Protein 3MSW (pdb70)

Secondary structure (DSSP, 8-state):
-TTTT---EEEE--TTS--BEEEE---TTT-PPPB---EEEEETTTTEEEEEEEEEETTTTEEEEEEEEEEEEETTEEEEEEEEEETTTTEEEEEEEEEEEE-TTS-EEEEEEE--TTTT---EEEEEE-TTT--

Solvent-accessible surface area: 9811 Å² total

CATH classification: 2.40.128.720

B-factor: mean 39.2, std 16.02, range [20.11, 131.36]

InterPro domains:
  IPR024339 Protein of unknown function DUF3836 [PF12930] (1-128)

Organism: Bacteroides fragilis (strain ATCC 25285 / DSM 2151 / CCUG 4856 / JCM 11019 / LMG 10263 / NCTC 9343 / Onslow / VPI 2553 / EN-2) (NCBI:txid272559)

Foldseek 3Di:
DVVVPFDKDWDFDDPPDTADIWIFGDDDVVPDTHTAKWGWDDDVPQQKIKIWMWGQDPVVRDTDTFWIWIWHDDQQKIKIWIWGQDPVVRDTHTAKIKMWGHDNVRHTAKIWMWGDPVVPDTDTDDIDGDPVNND

Sequence (135 aa):
GTNNGKQFIHNDTEGGKLVCREIYANDAASGILNPVKYKKYSYDTDDQQQKTVKSTYAWNIFKNTWEETESRTVISRYETETSVEYSVWNKEKGSFDLSKKYIIYITDNNNQLIAQYAYKNSRTNNQQWILEKDALTPIYEN

Nearest PDB structures (foldseek):
  3msw-assembly1_A  TM=1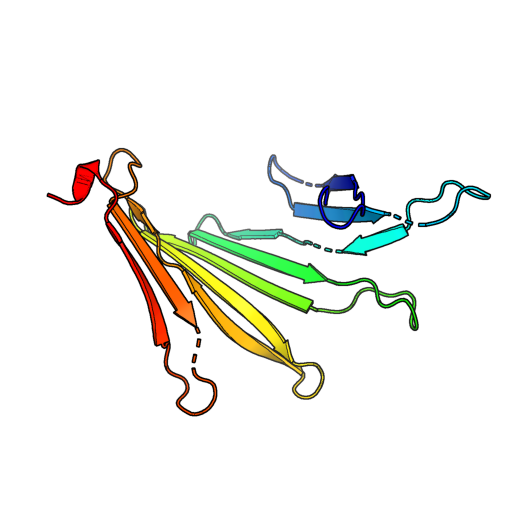.007E+00  e=1.099E-21  Bacteroides fragilis NCTC 9343
  4r8o-assembly1_A  TM=8.820E-01  e=7.391E-05  Phocaeicola vulgatus ATCC 8482
  4r03-assembly1_A  TM=7.518E-01  e=1.932E-04  Parabacteroides distasonis ATCC 8503
  3tzg-assembly1_A  TM=2.293E-01  e=4.011E-01  Phocaeicola vulgatus ATCC 8482
  3tzg-assembly2_B  TM=2.604E-01  e=2.356E+00  Phocaeicola vulgatus ATCC 8482

Radius of gyration: 18.48 Å; Cα contacts (8 Å, |Δi|>4): 281; chains: 1; bounding box: 50×44×38 Å

Structure (mmCIF, N/CA/C/O backbone):
data_3MSW
#
_entry.id   3MSW
#
_cell.length_a   45.570
_cell.length_b   57.550
_cell.length_c   65.030
_cell.angle_alpha   90.000
_cell.angle_beta   90.000
_cell.angle_gamma   90.000
#
_symmetry.space_group_name_H-M   'P 21 21 21'
#
loop_
_entity.id
_entity.type
_entity.pdbx_description
1 polymer 'uncharacterized protein'
2 non-polymer 'CHLORIDE ION'
3 non-polymer R-1,2-PROPANEDIOL
4 water water
#
loop_
_atom_site.group_PDB
_atom_site.id
_atom_site.type_symbol
_atom_site.label_atom_id
_atom_site.label_alt_id
_atom_site.label_comp_id
_atom_site.label_asym_id
_atom_site.label_entity_id
_atom_site.label_seq_id
_atom_site.pdbx_PDB_ins_code
_atom_site.Cartn_x
_atom_site.Cartn_y
_atom_site.Cartn_z
_atom_site.occupancy
_atom_site.B_iso_or_equiv
_atom_site.auth_seq_id
_atom_site.auth_comp_id
_atom_site.auth_asym_id
_atom_site.auth_atom_id
_atom_site.pdbx_PDB_model_num
ATOM 1 N N . GLY A 1 1 ? -4.962 17.090 -6.841 1.00 51.17 0 GLY A N 1
ATOM 2 C CA . GLY A 1 1 ? -3.885 17.816 -7.498 1.00 51.22 0 GLY A CA 1
ATOM 3 C C . GLY A 1 1 ? -4.377 18.939 -8.391 1.00 58.03 0 GLY A C 1
ATOM 4 O O . GLY A 1 1 ? -5.588 19.189 -8.485 1.00 58.45 0 GLY A O 1
ATOM 5 N N . THR A 1 2 ? -3.431 19.623 -9.065 1.00 54.17 26 THR A N 1
ATOM 6 C CA . THR A 1 2 ? -3.738 20.744 -9.956 1.00 55.03 26 THR A CA 1
ATOM 7 C C . THR A 1 2 ? -4.608 20.323 -11.146 1.00 56.70 26 THR A C 1
ATOM 8 O O . THR A 1 2 ? -5.565 21.037 -11.481 1.00 57.06 26 THR A O 1
ATOM 10 N N . ASN A 1 3 ? -4.275 19.168 -11.775 1.00 49.87 27 ASN A N 1
ATOM 11 C CA . ASN A 1 3 ? -4.985 18.645 -12.952 1.00 49.78 27 ASN A CA 1
ATOM 12 C C . ASN A 1 3 ? -6.424 18.205 -12.682 1.00 50.50 27 ASN A C 1
ATOM 13 O O . ASN A 1 3 ? -7.294 18.431 -13.527 1.00 49.45 27 ASN A O 1
ATOM 18 N N . ASN A 1 4 ? -6.671 17.587 -11.508 1.00 45.90 28 ASN A N 1
ATOM 19 C CA . ASN A 1 4 ? -8.020 17.180 -11.135 1.00 45.99 28 ASN A CA 1
ATOM 20 C C . ASN A 1 4 ? -8.771 18.244 -10.294 1.00 49.04 28 ASN A C 1
ATOM 21 O O . ASN A 1 4 ? -9.977 18.112 -10.078 1.00 49.06 28 ASN A O 1
ATOM 26 N N . GLY A 1 5 ? -8.062 19.295 -9.869 1.00 42.50 29 GLY A N 1
ATOM 27 C CA . GLY A 1 5 ? -8.657 20.392 -9.112 1.00 43.42 29 GLY A CA 1
ATOM 28 C C . GLY A 1 5 ? -9.003 20.038 -7.673 1.00 48.63 29 GLY A C 1
ATOM 29 O O . GLY A 1 5 ? -9.826 20.724 -7.055 1.00 50.33 29 GLY A O 1
ATOM 30 N N . LYS A 1 6 ? -8.379 18.967 -7.124 1.00 43.09 30 LYS A N 1
ATOM 31 C CA . LYS A 1 6 ? -8.636 18.526 -5.742 1.00 41.94 30 LYS A CA 1
ATOM 32 C C . LYS A 1 6 ? -7.494 18.920 -4.833 1.00 43.57 30 LYS A C 1
ATOM 33 O O . LYS A 1 6 ? -6.352 18.509 -5.062 1.00 44.86 30 LYS A O 1
ATOM 39 N N . GLN A 1 7 ? -7.7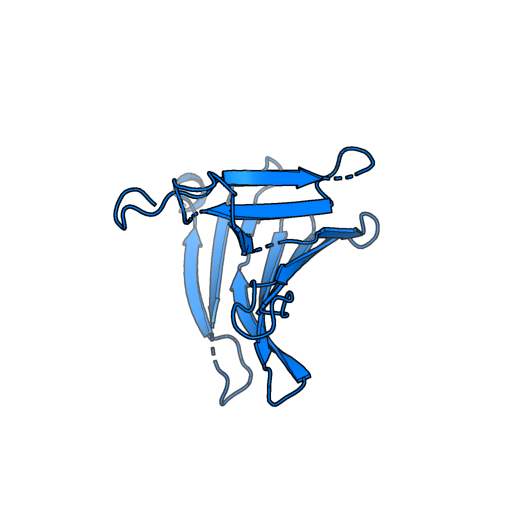90 19.715 -3.799 1.00 36.86 31 GLN A N 1
ATOM 40 C CA . GLN A 1 7 ? -6.784 20.155 -2.832 1.00 33.94 31 GLN A CA 1
ATOM 41 C C . GLN A 1 7 ? -6.878 19.315 -1.551 1.00 34.69 31 GLN A C 1
ATOM 42 O O . GLN A 1 7 ? -7.976 19.045 -1.052 1.00 32.33 31 GLN A O 1
ATOM 48 N N . PHE A 1 8 ? -5.707 18.946 -1.016 1.00 29.92 32 PHE A N 1
ATOM 49 C CA . PHE A 1 8 ? -5.553 18.203 0.217 1.00 29.55 32 PHE A CA 1
ATOM 50 C C . PHE A 1 8 ? -4.518 18.919 1.080 1.00 33.63 32 PHE A C 1
ATOM 51 O O . PHE A 1 8 ? -3.670 19.653 0.559 1.00 34.10 32 PHE A O 1
ATOM 59 N N . ILE A 1 9 ? -4.626 18.756 2.393 1.00 28.59 33 ILE A N 1
ATOM 60 C CA . ILE A 1 9 ? -3.657 19.289 3.373 1.00 27.60 33 ILE A CA 1
ATOM 61 C C . ILE A 1 9 ? -3.368 18.136 4.325 1.00 29.39 33 ILE A C 1
ATOM 62 O O . ILE A 1 9 ? -4.243 17.292 4.538 1.00 27.64 33 ILE A O 1
ATOM 67 N N . HIS A 1 10 ? -2.165 18.103 4.923 1.00 25.64 34 HIS A N 1
ATOM 68 C CA . HIS A 1 10 ? -1.861 17.068 5.881 1.00 23.49 34 HIS A CA 1
ATOM 69 C C . HIS A 1 10 ? -1.477 17.575 7.266 1.00 25.26 34 HIS A C 1
ATOM 70 O O . HIS A 1 10 ? -1.174 18.760 7.471 1.00 23.85 34 HIS A O 1
ATOM 77 N N . ASN A 1 11 ? -1.505 16.656 8.215 1.00 21.90 35 ASN A N 1
ATOM 78 C CA . ASN A 1 11 ? -1.102 16.916 9.588 1.00 22.24 35 ASN A CA 1
ATOM 79 C C . ASN A 1 11 ? -0.235 15.765 10.070 1.00 25.98 35 ASN A C 1
ATOM 80 O O . ASN A 1 11 ? -0.716 14.629 10.170 1.00 25.23 35 ASN A O 1
ATOM 85 N N . ASP A 1 12 ? 1.040 16.078 10.369 1.00 21.76 36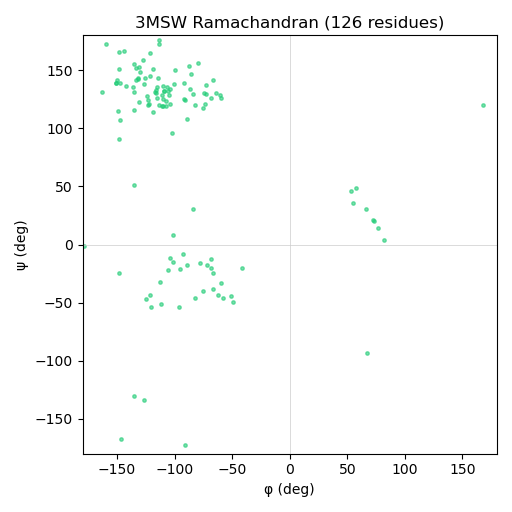 ASP A N 1
ATOM 86 C CA . ASP A 1 12 ? 2.070 15.154 10.841 1.00 22.31 36 ASP A CA 1
ATOM 87 C C . ASP A 1 12 ? 2.177 15.053 12.351 1.00 28.74 36 ASP A C 1
ATOM 88 O O . ASP A 1 12 ? 2.132 16.067 13.054 1.00 28.24 36 ASP A O 1
ATOM 93 N N . THR A 1 13 ? 2.362 13.821 12.844 1.00 25.49 37 THR A N 1
ATOM 94 C CA . THR A 1 13 ? 2.657 13.572 14.260 1.00 25.08 37 THR A CA 1
ATOM 95 C C . THR A 1 13 ? 4.082 13.020 14.304 1.00 28.74 37 THR A C 1
ATOM 96 O O . THR A 1 13 ? 4.374 12.006 13.670 1.00 29.13 37 THR A O 1
ATOM 108 N N . GLU A 1 15 ? 7.481 11.662 16.668 1.00 26.45 39 GLU A N 1
ATOM 109 C CA . GLU A 1 15 ? 7.849 10.958 17.904 1.00 26.30 39 GLU A CA 1
ATOM 110 C C . GLU A 1 15 ? 9.346 10.626 17.843 1.00 29.60 39 GLU A C 1
ATOM 111 O O . GLU A 1 15 ? 9.792 9.971 16.901 1.00 27.48 39 GLU A O 1
ATOM 117 N N . GLY A 1 16 ? 10.114 11.139 18.805 1.00 28.54 40 GLY A N 1
ATOM 118 C CA . GLY A 1 16 ? 11.567 10.948 18.850 1.00 28.95 40 GLY A CA 1
ATOM 119 C C . GLY A 1 16 ? 12.272 11.386 17.576 1.00 33.16 40 GLY A C 1
ATOM 120 O O . GLY A 1 16 ? 13.230 10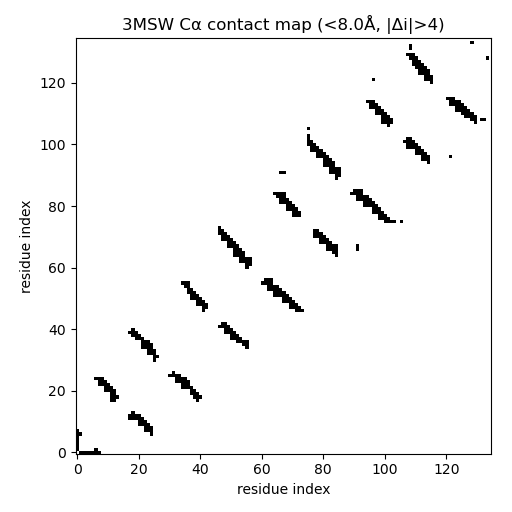.739 17.139 1.00 32.30 40 GLY A O 1
ATOM 121 N N . GLY A 1 17 ? 11.767 12.463 16.961 1.00 30.05 41 GLY A N 1
ATOM 122 C CA . GLY A 1 17 ? 12.317 13.023 15.722 1.00 29.01 41 GLY A CA 1
ATOM 123 C C . GLY A 1 17 ? 11.909 12.362 14.423 1.00 31.68 41 GLY A C 1
ATOM 124 O O . GLY A 1 17 ? 12.399 12.756 13.352 1.00 32.14 41 GLY A O 1
ATOM 125 N N . LYS A 1 18 ? 11.005 11.358 14.479 1.00 25.28 42 LYS A N 1
ATOM 126 C CA . LYS A 1 18 ? 10.557 10.662 13.270 1.00 23.51 42 LYS A CA 1
ATOM 127 C C . LYS A 1 18 ? 9.067 10.824 13.050 1.00 26.27 42 LYS A C 1
ATOM 128 O O . LYS A 1 18 ? 8.309 10.960 14.016 1.00 23.67 42 LYS A O 1
ATOM 134 N N . LEU A 1 19 ? 8.645 10.790 11.786 1.00 22.33 43 LEU A N 1
ATOM 135 C CA . LEU A 1 19 ? 7.239 10.886 11.430 1.00 22.93 43 LEU A CA 1
ATOM 136 C C . LEU A 1 19 ? 6.553 9.557 11.739 1.00 25.50 43 LEU A C 1
ATOM 137 O O . LEU A 1 19 ? 6.907 8.531 11.160 1.00 24.91 43 LEU A O 1
ATOM 142 N N . VAL A 1 20 ? 5.584 9.563 12.660 1.00 21.30 44 VAL A N 1
ATOM 143 C CA . VAL A 1 20 ? 4.873 8.325 13.020 1.00 20.69 44 VAL A CA 1
ATOM 144 C C . VAL A 1 20 ? 3.445 8.279 12.445 1.00 23.00 44 VAL A C 1
ATOM 145 O O . VAL A 1 20 ? 2.862 7.209 12.304 1.00 21.38 44 VAL A O 1
ATOM 149 N N . CYS A 1 21 ? 2.889 9.428 12.123 1.00 21.93 45 CYS A N 1
ATOM 150 C CA . CYS A 1 21 ? 1.544 9.456 11.540 1.00 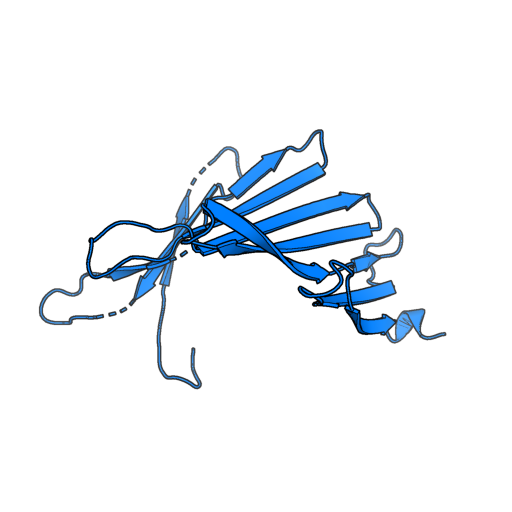24.14 45 CYS A CA 1
ATOM 151 C C . CYS A 1 21 ? 1.388 10.640 10.649 1.00 26.08 45 CYS A C 1
ATOM 152 O O . CYS A 1 21 ? 1.840 11.731 10.988 1.00 27.26 45 CYS A O 1
ATOM 155 N N . ARG A 1 22 ? 0.743 10.448 9.504 1.00 21.73 46 ARG A N 1
ATOM 156 C CA . ARG A 1 22 ? 0.424 11.564 8.630 1.00 22.15 46 ARG A CA 1
ATOM 157 C C . ARG A 1 22 ? -1.0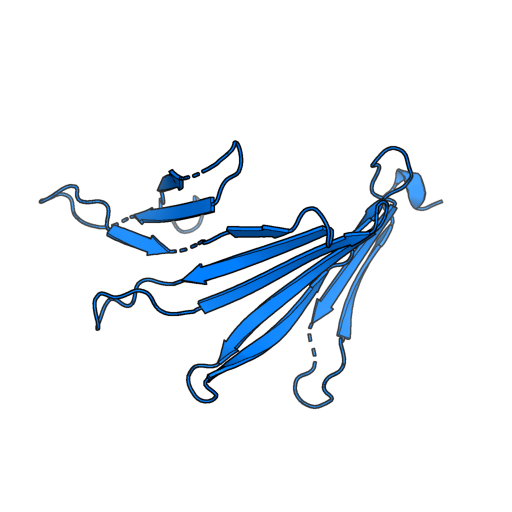46 11.414 8.275 1.00 26.00 46 ARG A C 1
ATOM 158 O O . ARG A 1 22 ? -1.441 10.375 7.727 1.00 25.46 46 ARG A O 1
ATOM 166 N N . GLU A 1 23 ? -1.849 12.441 8.583 1.00 21.89 47 GLU A N 1
ATOM 167 C CA . GLU A 1 23 ? -3.279 12.408 8.256 1.00 21.99 47 GLU A CA 1
ATOM 168 C C . GLU A 1 23 ? -3.581 13.387 7.132 1.00 27.96 47 GLU A C 1
ATOM 169 O O . GLU A 1 23 ? -3.147 14.529 7.190 1.00 26.74 47 GLU A O 1
ATOM 175 N N . ILE A 1 24 ? -4.320 12.933 6.112 1.00 25.98 48 ILE A N 1
ATOM 176 C CA . ILE A 1 24 ? -4.670 13.727 4.933 1.00 26.29 48 ILE A CA 1
ATOM 177 C C . ILE A 1 24 ? -6.096 14.168 5.024 1.00 29.12 48 ILE A C 1
ATOM 178 O O . ILE A 1 24 ? -6.973 13.336 5.248 1.00 29.14 48 ILE A O 1
ATOM 183 N N . TYR A 1 25 ? -6.344 15.461 4.748 1.00 25.95 49 TYR A N 1
ATOM 184 C CA . TYR A 1 25 ? -7.691 16.066 4.780 1.00 26.22 49 TYR A CA 1
ATOM 185 C C . TYR A 1 25 ? -8.016 16.783 3.516 1.00 33.56 49 TYR A C 1
ATOM 186 O O . TYR A 1 25 ? -7.123 17.267 2.837 1.00 29.72 49 TYR A O 1
ATOM 195 N N . ALA A 1 26 ? -9.331 16.971 3.271 1.00 34.28 50 ALA A N 1
ATOM 196 C CA . ALA A 1 26 ? -9.839 17.806 2.198 1.00 35.22 50 ALA A CA 1
ATOM 197 C C . ALA A 1 26 ? -10.950 18.631 2.814 1.00 44.08 50 ALA A C 1
ATOM 198 O O . ALA A 1 26 ? -11.611 18.166 3.760 1.00 45.34 50 ALA A O 1
ATOM 213 N N . ASN A 1 28 ? -14.547 19.794 2.447 1.00 56.39 52 ASN A N 1
ATOM 214 C CA . ASN A 1 28 ? -15.726 19.442 1.641 1.00 59.65 52 ASN A CA 1
ATOM 215 C C . ASN A 1 28 ? -16.967 20.295 1.895 1.00 66.81 52 ASN A C 1
ATOM 216 O O . ASN A 1 28 ? -17.975 20.115 1.210 1.00 68.14 52 ASN A O 1
ATOM 221 N N . ASP A 1 29 ? -16.876 21.259 2.843 1.00 65.21 53 ASP A N 1
ATOM 222 C CA . ASP A 1 29 ? -17.965 22.200 3.135 1.00 67.96 53 ASP A CA 1
ATOM 223 C C . ASP A 1 29 ? -17.517 23.568 3.642 1.00 73.28 53 ASP A C 1
ATOM 224 O O . ASP A 1 29 ? -16.557 23.667 4.414 1.00 72.76 53 ASP A O 1
ATOM 229 N N . ALA A 1 30 ? -18.219 24.621 3.183 1.00 69.46 54 ALA A N 1
ATOM 230 C CA . ALA A 1 30 ? -17.939 26.001 3.551 1.00 68.82 54 ALA A CA 1
ATOM 231 C C . ALA A 1 30 ? -18.915 26.527 4.603 1.00 71.53 54 ALA A C 1
ATOM 232 O O . ALA A 1 30 ? -18.651 27.552 5.228 1.00 70.66 54 ALA A O 1
ATOM 234 N N . ALA A 1 31 ? -20.037 25.834 4.814 1.00 67.95 55 ALA A N 1
ATOM 235 C CA . ALA A 1 31 ? -20.986 26.256 5.845 1.00 68.39 55 ALA A CA 1
ATOM 236 C C . ALA A 1 31 ? -20.367 25.954 7.226 1.00 69.91 55 ALA A C 1
ATOM 237 O O . ALA A 1 31 ? -20.785 26.545 8.231 1.00 70.69 55 ALA A O 1
ATOM 239 N N . SER A 1 32 ? -19.321 25.073 7.243 1.00 62.07 56 SER A N 1
ATOM 240 C CA . SER A 1 32 ? -18.597 24.640 8.439 1.00 58.63 56 SER A CA 1
ATOM 241 C C . SER A 1 32 ? -17.097 24.949 8.403 1.00 58.18 56 SER A C 1
ATOM 242 O O . SER A 1 32 ? -16.542 25.369 9.420 1.00 57.28 56 SER A O 1
ATOM 245 N N . GLY A 1 33 ? -16.451 24.703 7.261 1.00 51.50 57 GLY A N 1
ATOM 246 C CA . GLY A 1 33 ? -15.009 24.879 7.111 1.00 49.08 57 GLY A CA 1
ATOM 247 C C . GLY A 1 33 ? -14.214 23.749 7.743 1.00 49.87 57 GLY A C 1
ATOM 248 O O . GLY A 1 33 ? -12.985 23.854 7.902 1.00 48.50 57 GLY A O 1
ATOM 249 N N . ILE A 1 34 ? -14.904 22.631 8.065 1.00 43.56 58 ILE A N 1
ATOM 250 C CA . ILE A 1 34 ? -14.284 21.450 8.657 1.00 41.07 58 ILE A CA 1
ATOM 251 C C . ILE A 1 34 ? -13.485 20.670 7.615 1.00 40.89 58 ILE A C 1
ATOM 252 O O . ILE A 1 34 ? -13.989 20.359 6.538 1.00 38.12 58 ILE A O 1
ATOM 257 N N . LEU A 1 35 ? -12.241 20.336 7.951 1.00 38.60 59 LEU A N 1
ATOM 258 C CA . LEU A 1 35 ? -11.409 19.539 7.066 1.00 38.32 59 LEU A CA 1
ATOM 259 C C . LEU A 1 35 ? -11.794 18.087 7.300 1.00 43.05 59 LEU A C 1
ATOM 260 O O . LEU A 1 35 ? -11.715 17.599 8.428 1.00 44.93 59 LEU A O 1
ATOM 265 N N . ASN A 1 36 ? -12.249 17.418 6.255 1.00 39.58 60 ASN A N 1
ATOM 266 C CA . ASN A 1 36 ? -12.672 16.029 6.356 1.00 39.31 60 ASN A CA 1
ATOM 267 C C . ASN A 1 36 ? -11.495 15.064 6.178 1.00 38.25 60 ASN A C 1
ATOM 268 O O . ASN A 1 36 ? -10.751 15.190 5.202 1.00 36.46 60 ASN A O 1
ATOM 273 N N . PRO A 1 37 ? -11.388 14.039 7.055 1.00 34.28 61 PRO A N 1
ATOM 274 C CA . PRO A 1 37 ? -10.313 13.041 6.884 1.00 32.78 61 PRO A CA 1
ATOM 275 C C . PRO A 1 37 ? -10.518 12.220 5.629 1.00 33.91 61 PRO A C 1
ATOM 276 O O . PRO A 1 37 ? -11.654 11.930 5.244 1.00 33.19 61 PRO A O 1
ATOM 280 N N . VAL A 1 38 ? -9.423 11.916 4.948 1.00 29.11 62 VAL A N 1
ATOM 281 C CA . VAL A 1 38 ? -9.452 11.159 3.702 1.00 29.98 62 VAL A CA 1
ATOM 282 C C . VAL A 1 38 ? -8.539 9.946 3.818 1.00 31.22 62 VAL A C 1
ATOM 283 O O . VAL A 1 38 ? -8.911 8.835 3.420 1.00 28.57 62 VAL A O 1
ATOM 287 N N . LYS A 1 39 ? -7.316 10.167 4.336 1.00 26.51 63 LYS A N 1
ATOM 288 C CA . LYS A 1 39 ? -6.313 9.125 4.377 1.00 25.63 63 LYS A CA 1
ATOM 289 C C . LYS A 1 39 ? -5.466 9.288 5.609 1.00 28.75 63 LYS A C 1
ATOM 290 O O . LYS A 1 39 ? -5.342 10.397 6.142 1.00 27.21 63 LYS A O 1
ATOM 304 N N . TYR A 1 41 ? -1.609 7.678 7.233 1.00 27.25 65 TYR A N 1
ATOM 305 C CA . TYR A 1 41 ? -0.425 6.831 7.142 1.00 25.22 65 TYR A CA 1
ATOM 306 C C . TYR A 1 41 ? 0.164 6.693 8.516 1.00 25.23 65 TYR A C 1
ATOM 307 O O . TYR A 1 41 ? 0.353 7.698 9.211 1.00 23.35 65 TYR A O 1
ATOM 316 N N . LYS A 1 42 ? 0.461 5.454 8.896 1.00 21.06 66 LYS A N 1
ATOM 317 C CA A LYS A 1 42 ? 1.107 5.119 10.167 0.50 21.09 66 LYS A CA 1
ATOM 318 C CA B LYS A 1 42 ? 1.115 5.139 10.167 0.50 21.39 66 LYS A CA 1
ATOM 319 C C . LYS A 1 42 ? 2.473 4.527 9.849 1.00 25.91 66 LYS A C 1
ATOM 320 O O . LYS A 1 42 ? 2.566 3.624 9.022 1.00 26.12 66 LYS A O 1
ATOM 331 N N . TYR A 1 43 ? 3.536 5.036 10.482 1.00 24.24 67 TYR A N 1
ATOM 332 C CA . TYR A 1 43 ? 4.893 4.550 10.218 1.00 23.62 67 TYR A CA 1
ATOM 333 C C . TYR A 1 43 ? 5.485 3.792 11.389 1.00 27.11 67 TYR A C 1
ATOM 334 O O . TYR A 1 43 ? 5.434 4.258 12.521 1.00 25.70 67 TYR A O 1
ATOM 343 N N . SER A 1 44 ? 5.995 2.589 11.113 1.00 24.21 68 SER A N 1
ATOM 344 C CA . SER A 1 44 ? 6.613 1.723 12.105 1.00 24.46 68 SER A CA 1
ATOM 345 C C . SER A 1 44 ? 8.082 1.495 11.679 1.00 27.43 68 SER A C 1
ATOM 346 O O . SER A 1 44 ? 8.359 0.937 10.609 1.00 25.42 68 SER A O 1
ATOM 349 N N . TYR A 1 45 ? 9.012 2.006 12.486 1.00 22.31 69 TYR A N 1
ATOM 350 C CA . TYR A 1 45 ? 10.450 1.950 12.221 1.00 22.19 69 TYR A CA 1
ATOM 351 C C . TYR A 1 45 ? 11.079 0.832 13.000 1.00 26.37 69 TYR A C 1
ATOM 352 O O . TYR A 1 45 ? 10.629 0.505 14.103 1.00 27.14 69 TYR A O 1
ATOM 361 N N . ASP A 1 46 ? 12.140 0.274 12.463 1.00 24.60 70 ASP A N 1
ATOM 362 C CA . ASP A 1 46 ? 12.951 -0.727 13.166 1.00 27.32 70 ASP A CA 1
ATOM 363 C C . ASP A 1 46 ? 14.360 -0.536 12.679 1.00 32.00 70 ASP A C 1
ATOM 364 O O . ASP A 1 46 ? 14.752 -1.090 11.642 1.00 28.59 70 ASP A O 1
ATOM 369 N N . THR A 1 47 ? 15.110 0.317 13.399 1.00 31.73 71 THR A N 1
ATOM 370 C CA . THR A 1 47 ? 16.486 0.668 13.057 1.00 33.61 71 THR A CA 1
ATOM 371 C C . THR A 1 47 ? 17.380 -0.571 13.001 1.00 41.11 71 THR A C 1
ATOM 372 O O . THR A 1 47 ? 18.133 -0.717 12.041 1.00 42.16 71 THR A O 1
ATOM 376 N N . ASP A 1 48 ? 17.267 -1.467 14.016 1.00 39.15 72 ASP A N 1
ATOM 377 C CA A ASP A 1 48 ? 18.100 -2.663 14.069 0.50 39.21 72 ASP A CA 1
ATOM 378 C CA B ASP A 1 48 ? 18.042 -2.714 14.131 0.50 39.82 72 ASP A CA 1
ATOM 379 C C . ASP A 1 48 ? 17.883 -3.605 12.887 1.00 42.12 72 ASP A C 1
ATOM 380 O O . ASP A 1 48 ? 18.860 -4.166 12.397 1.00 42.54 72 ASP A O 1
ATOM 389 N N . GLN A 1 49 ? 16.643 -3.746 12.399 1.00 36.70 73 GLN A N 1
ATOM 390 C CA A GLN A 1 49 ? 16.415 -4.615 11.252 0.50 36.05 73 GLN A CA 1
ATOM 391 C CA B GLN A 1 49 ? 16.305 -4.599 11.259 0.50 35.94 73 GLN A CA 1
ATOM 392 C C . GLN A 1 49 ? 16.390 -3.850 9.917 1.00 37.69 73 GLN A C 1
ATOM 393 O O . GLN A 1 49 ? 16.222 -4.463 8.863 1.00 37.83 73 GLN A O 1
ATOM 404 N N . GLN A 1 50 ? 16.649 -2.509 9.961 1.00 31.69 74 GLN A N 1
ATOM 405 C CA . GLN A 1 50 ? 16.710 -1.606 8.797 1.00 30.62 74 GLN A CA 1
ATOM 406 C C . GLN A 1 50 ? 15.447 -1.708 7.935 1.00 31.95 74 GLN A C 1
ATOM 407 O O . GLN A 1 50 ? 15.489 -1.795 6.697 1.00 31.19 74 GLN A O 1
ATOM 413 N N . LYS A 1 51 ? 14.316 -1.697 8.609 1.00 26.96 75 LYS A N 1
ATOM 414 C CA . LYS A 1 51 ? 13.037 -1.883 7.941 1.00 25.28 75 LYS A CA 1
ATOM 415 C C . LYS A 1 51 ? 12.002 -0.882 8.441 1.00 29.26 75 LYS A C 1
ATOM 416 O O . LYS A 1 51 ? 11.848 -0.716 9.663 1.00 29.84 75 LYS A O 1
ATOM 422 N N . THR A 1 52 ? 11.298 -0.215 7.495 1.00 22.52 76 THR A N 1
ATOM 423 C CA . THR A 1 52 ? 10.235 0.750 7.787 1.00 20.47 76 THR A CA 1
ATOM 424 C C . THR A 1 52 ? 8.936 0.196 7.197 1.00 25.93 76 THR A C 1
ATOM 425 O O . THR A 1 52 ? 8.927 -0.250 6.039 1.00 24.57 76 THR A O 1
ATOM 429 N N . VAL A 1 53 ? 7.858 0.192 8.005 1.00 22.71 77 VAL A N 1
ATOM 430 C CA . VAL A 1 53 ? 6.544 -0.245 7.562 1.00 22.63 77 VAL A CA 1
ATOM 431 C C . VAL A 1 53 ? 5.596 0.956 7.567 1.00 27.15 77 VAL A C 1
ATOM 432 O O . VAL A 1 53 ? 5.381 1.572 8.610 1.00 25.85 77 VAL A O 1
ATOM 436 N N . LYS A 1 54 ? 5.039 1.282 6.395 1.00 22.68 78 LYS A N 1
ATOM 437 C CA . LYS A 1 54 ? 4.050 2.326 6.261 1.00 22.93 78 LYS A CA 1
ATOM 438 C C . LYS A 1 54 ? 2.718 1.655 6.003 1.00 26.35 78 LYS A C 1
ATOM 439 O O . LYS A 1 54 ? 2.591 0.919 5.032 1.00 26.60 78 LYS A O 1
ATOM 445 N N . SER A 1 55 ? 1.744 1.860 6.897 1.00 23.44 79 SER A N 1
ATOM 446 C CA . SER A 1 55 ? 0.406 1.315 6.721 1.00 23.29 79 SER A CA 1
ATOM 447 C C . SER A 1 55 ? -0.504 2.467 6.332 1.00 26.80 79 SER A C 1
ATOM 448 O O . SER A 1 55 ? -0.492 3.510 6.986 1.00 27.48 79 SER A O 1
ATOM 451 N N . THR A 1 56 ? -1.325 2.273 5.286 1.00 23.25 80 THR A N 1
ATOM 452 C CA . THR A 1 56 ? -2.240 3.288 4.774 1.00 22.20 80 THR A CA 1
ATOM 453 C C . THR A 1 56 ? -3.699 2.911 5.066 1.00 26.06 80 THR A C 1
ATOM 454 O O . THR A 1 56 ? -4.113 1.766 4.845 1.00 24.45 80 THR A O 1
ATOM 458 N N . TYR A 1 57 ? -4.486 3.900 5.511 1.00 24.19 81 TYR A N 1
ATOM 459 C CA . TYR A 1 57 ? -5.896 3.735 5.855 1.00 24.02 81 TYR A CA 1
ATOM 460 C C . TYR A 1 57 ? -6.690 4.748 5.083 1.00 28.18 81 TYR A C 1
ATOM 461 O O . TYR A 1 57 ? -6.228 5.871 4.863 1.00 26.31 81 TYR A O 1
ATOM 470 N N . ALA A 1 58 ? -7.884 4.338 4.645 1.00 26.53 82 ALA A N 1
ATOM 471 C CA . ALA A 1 58 ? -8.769 5.215 3.903 1.00 25.80 82 ALA A CA 1
ATOM 472 C C . ALA A 1 58 ? -10.004 5.447 4.783 1.00 29.78 82 ALA A C 1
ATOM 473 O O . ALA A 1 58 ? -10.450 4.530 5.490 1.00 27.97 82 ALA A O 1
ATOM 475 N N . TRP A 1 59 ? -10.549 6.673 4.751 1.00 28.79 83 TRP A N 1
ATOM 476 C CA . TRP A 1 59 ? -11.757 6.996 5.508 1.00 30.23 83 TRP A CA 1
ATOM 477 C C . TRP A 1 59 ? -12.963 6.369 4.846 1.00 34.95 83 TRP A C 1
ATOM 478 O O . TRP A 1 59 ? -13.246 6.646 3.669 1.00 35.35 83 TRP A O 1
ATOM 489 N N . ASN A 1 60 ? -13.674 5.508 5.598 1.00 31.67 84 ASN A N 1
ATOM 490 C CA . ASN A 1 60 ? -14.882 4.865 5.089 1.00 32.86 84 ASN A CA 1
ATOM 491 C C . ASN A 1 60 ? -16.051 5.809 5.430 1.00 35.48 84 ASN A C 1
ATOM 492 O O . ASN A 1 60 ? -16.393 5.952 6.598 1.00 34.80 84 ASN A O 1
ATOM 497 N N . ILE A 1 61 ? -16.622 6.472 4.422 1.00 32.12 85 ILE A N 1
ATOM 498 C CA . ILE A 1 61 ? -17.705 7.460 4.607 1.00 33.70 85 ILE A CA 1
ATOM 499 C C . ILE A 1 61 ? -19.022 6.852 5.072 1.00 41.50 85 ILE A C 1
ATOM 500 O O . ILE A 1 61 ? -19.888 7.584 5.569 1.00 42.15 85 ILE A O 1
ATOM 505 N N . PHE A 1 62 ? -19.199 5.533 4.867 1.00 39.25 86 PHE A N 1
ATOM 506 C CA . PHE A 1 62 ? -20.454 4.870 5.239 1.00 40.83 86 PHE A CA 1
ATOM 507 C C . PHE A 1 62 ? -20.465 4.512 6.718 1.00 46.05 86 PHE A C 1
ATOM 508 O O . PHE A 1 62 ? -21.453 4.783 7.408 1.00 46.64 86 PHE A O 1
ATOM 516 N N . LYS A 1 63 ? -19.356 3.938 7.203 1.00 42.59 87 LYS A N 1
ATOM 517 C CA . LYS A 1 63 ? -19.139 3.532 8.602 1.00 42.04 87 LYS A CA 1
ATOM 518 C C . LYS A 1 63 ? -18.534 4.644 9.470 1.00 43.65 87 LYS A C 1
ATOM 519 O O . LYS A 1 63 ? -18.586 4.539 10.694 1.00 43.37 87 LYS A O 1
ATOM 525 N N . ASN A 1 64 ? -17.945 5.694 8.852 1.00 38.93 88 ASN A N 1
ATOM 526 C CA . ASN A 1 64 ? -17.270 6.803 9.559 1.00 38.10 88 ASN A CA 1
ATOM 527 C C . ASN A 1 64 ? -16.133 6.274 10.471 1.00 39.79 88 ASN A C 1
ATOM 528 O O . ASN A 1 64 ? -16.062 6.577 11.675 1.00 39.84 88 ASN A O 1
ATOM 533 N N . THR A 1 65 ? -15.289 5.409 9.879 1.00 32.21 89 THR A N 1
ATOM 534 C CA . THR A 1 65 ? -14.159 4.752 10.528 1.00 30.56 89 THR A CA 1
ATOM 535 C C . THR A 1 65 ? -13.027 4.639 9.496 1.00 33.34 89 THR A C 1
ATOM 536 O O . THR A 1 65 ? -13.269 4.759 8.275 1.00 31.86 89 THR A O 1
ATOM 540 N N . TRP A 1 66 ? -11.821 4.317 9.972 1.00 27.72 90 TRP A N 1
ATOM 541 C CA . TRP A 1 66 ? -10.692 4.067 9.080 1.00 28.02 90 TRP A CA 1
ATOM 542 C C . TRP A 1 66 ? -10.740 2.602 8.664 1.00 33.76 90 TRP A C 1
ATOM 543 O O . TRP A 1 66 ? -11.158 1.748 9.449 1.00 35.93 90 TRP A O 1
ATOM 554 N N . GLU A 1 67 ? -10.313 2.324 7.438 1.00 28.20 91 GLU A N 1
ATOM 555 C CA A GLU A 1 67 ? -10.217 0.967 6.915 0.50 28.36 91 GLU A CA 1
ATOM 556 C CA B GLU A 1 67 ? -10.235 0.968 6.900 0.50 28.17 91 GLU A CA 1
ATOM 557 C C . GLU A 1 67 ? -8.866 0.768 6.278 1.00 30.37 91 GLU A C 1
ATOM 558 O O . GLU A 1 67 ? -8.374 1.679 5.612 1.00 28.43 91 GLU A O 1
ATOM 569 N N . THR A 1 68 ? -8.276 -0.423 6.491 1.00 27.23 92 THR A N 1
ATOM 570 C CA . THR A 1 68 ? -6.973 -0.835 5.975 1.00 26.67 92 THR A CA 1
ATOM 571 C C . THR A 1 68 ? -7.029 -0.780 4.433 1.00 30.75 92 THR A C 1
ATOM 572 O O . THR A 1 68 ? -7.952 -1.346 3.818 1.00 30.65 92 THR A O 1
ATOM 576 N N . GLU A 1 69 ? -6.085 -0.067 3.832 1.00 25.81 93 GLU A N 1
ATOM 577 C CA . GLU A 1 69 ? -6.021 0.074 2.378 1.00 26.35 93 GLU A CA 1
ATOM 578 C C . GLU A 1 69 ? -4.789 -0.637 1.807 1.00 29.10 93 GLU A C 1
ATOM 579 O O . GLU A 1 69 ? -4.905 -1.441 0.870 1.00 27.74 93 GLU A O 1
ATOM 585 N N . SER A 1 70 ? -3.604 -0.348 2.377 1.00 24.20 94 SER A N 1
ATOM 586 C CA . SER A 1 70 ? -2.378 -0.910 1.858 1.00 22.59 94 SER A CA 1
ATOM 587 C C . SER A 1 70 ? -1.245 -0.894 2.873 1.00 26.36 94 SER A C 1
ATOM 588 O O . SER A 1 70 ? -1.373 -0.297 3.937 1.00 22.85 94 SER A O 1
ATOM 591 N N . ARG A 1 71 ? -0.123 -1.544 2.509 1.00 23.75 95 ARG A N 1
ATOM 592 C CA . ARG A 1 71 ? 1.070 -1.596 3.345 1.00 23.69 95 ARG A CA 1
ATOM 593 C C . ARG A 1 71 ? 2.312 -1.504 2.449 1.00 29.70 95 ARG A C 1
ATOM 594 O O . ARG A 1 71 ? 2.329 -2.130 1.388 1.00 28.95 95 ARG A O 1
ATOM 602 N N . THR A 1 72 ? 3.320 -0.682 2.852 1.00 24.81 96 THR A N 1
ATOM 603 C CA . THR A 1 72 ? 4.580 -0.522 2.126 1.00 23.88 96 THR A CA 1
ATOM 604 C C . THR A 1 72 ? 5.703 -0.876 3.090 1.00 27.72 96 THR A C 1
ATOM 605 O O . THR A 1 72 ? 5.786 -0.308 4.184 1.00 26.76 96 THR A O 1
ATOM 609 N N . VAL A 1 73 ? 6.551 -1.835 2.695 1.00 23.69 97 VAL A N 1
ATOM 610 C CA . VAL A 1 73 ? 7.672 -2.276 3.507 1.00 21.37 97 VAL A CA 1
ATOM 611 C C . VAL A 1 73 ? 8.930 -1.824 2.814 1.00 26.82 97 VAL A C 1
ATOM 612 O O . VAL A 1 73 ? 9.168 -2.218 1.669 1.00 25.16 97 VAL A O 1
ATOM 616 N N . ILE A 1 74 ? 9.735 -0.987 3.492 1.00 24.37 98 ILE A N 1
ATOM 617 C CA . ILE A 1 74 ? 10.998 -0.479 2.947 1.00 22.96 98 ILE A CA 1
ATOM 618 C C . ILE A 1 74 ? 12.124 -1.136 3.726 1.00 26.27 98 ILE A C 1
ATOM 619 O O . ILE A 1 74 ? 12.222 -0.957 4.945 1.00 24.82 98 ILE A O 1
ATOM 624 N N . SER A 1 75 ? 12.983 -1.891 3.022 1.00 23.73 99 SER A N 1
ATOM 625 C CA . SER A 1 75 ? 14.121 -2.573 3.612 1.00 23.69 99 SER A CA 1
ATOM 626 C C . SER A 1 75 ? 15.379 -1.980 3.021 1.00 28.44 99 SER A C 1
ATOM 627 O O . SER A 1 75 ? 15.492 -1.824 1.793 1.00 25.90 99 SER A O 1
ATOM 630 N N . ARG A 1 76 ? 16.329 -1.672 3.902 1.00 25.60 100 ARG A N 1
ATOM 631 C CA . ARG A 1 76 ? 17.605 -1.07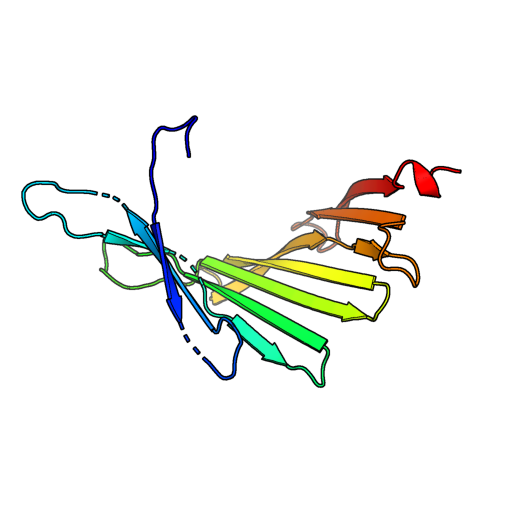5 3.563 1.00 26.93 100 ARG A CA 1
ATOM 632 C C . ARG A 1 76 ? 18.704 -2.070 3.746 1.00 33.21 100 ARG A C 1
ATOM 633 O O . ARG A 1 76 ? 18.767 -2.778 4.761 1.00 32.25 100 ARG A O 1
ATOM 641 N N . TYR A 1 77 ? 19.551 -2.150 2.726 1.00 33.40 101 TYR A N 1
ATOM 642 C CA . TYR A 1 77 ? 20.709 -3.018 2.675 1.00 36.75 101 TYR A CA 1
ATOM 643 C C . TYR A 1 77 ? 21.886 -2.195 2.118 1.00 42.57 101 TYR A C 1
ATOM 644 O O . TYR A 1 77 ? 22.511 -2.598 1.153 1.00 43.33 101 TYR A O 1
ATOM 653 N N . GLU A 1 78 ? 22.125 -1.010 2.716 1.00 39.97 102 GLU A N 1
ATOM 654 C CA . GLU A 1 78 ? 23.210 -0.069 2.435 1.00 39.72 102 GLU A CA 1
ATOM 655 C C . GLU A 1 78 ? 23.078 0.552 1.063 1.00 41.68 102 GLU A C 1
ATOM 656 O O . GLU A 1 78 ? 22.345 1.546 0.930 1.00 41.48 102 GLU A O 1
ATOM 662 N N . THR A 1 79 ? 23.737 -0.054 0.032 1.00 34.09 103 THR A N 1
ATOM 663 C CA . THR A 1 79 ? 23.656 0.419 -1.347 1.00 31.86 103 THR A CA 1
ATOM 664 C C . THR A 1 79 ? 22.312 -0.021 -1.985 1.00 31.01 103 THR A C 1
ATOM 665 O O . THR A 1 79 ? 21.957 0.481 -3.036 1.00 29.86 103 THR A O 1
ATOM 669 N N . GLU A 1 80 ? 21.603 -0.976 -1.376 1.00 25.20 104 GLU A N 1
ATOM 670 C CA . GLU A 1 80 ? 20.343 -1.465 -1.936 1.00 24.24 104 GLU A CA 1
ATOM 671 C C . GLU A 1 80 ? 19.143 -1.153 -1.049 1.00 27.60 104 GLU A C 1
ATOM 672 O O . GLU A 1 80 ? 19.207 -1.344 0.166 1.00 28.07 104 GLU A O 1
ATOM 678 N N . THR A 1 81 ? 18.052 -0.678 -1.659 1.00 23.57 105 THR A N 1
ATOM 679 C CA . THR A 1 81 ? 16.790 -0.412 -0.983 1.00 22.66 105 THR A CA 1
ATOM 680 C C . THR A 1 81 ? 15.739 -1.217 -1.744 1.00 26.20 105 THR A C 1
ATOM 681 O O . THR A 1 81 ? 15.615 -1.099 -2.972 1.00 23.19 105 THR A O 1
ATOM 685 N N . SER A 1 82 ? 14.968 -2.006 -1.010 1.00 22.26 106 SER A N 1
ATOM 686 C CA . SER A 1 82 ? 13.893 -2.817 -1.573 1.00 22.28 106 SER A CA 1
ATOM 687 C C . SER A 1 82 ? 12.563 -2.301 -0.968 1.00 25.48 106 SER A C 1
ATOM 688 O O . SER A 1 82 ? 12.483 -2.126 0.249 1.00 24.26 106 SER A O 1
ATOM 691 N N . VAL A 1 83 ? 11.543 -2.032 -1.816 1.00 22.11 107 VAL A N 1
ATOM 692 C CA . VAL A 1 83 ? 10.218 -1.491 -1.431 1.00 21.62 107 VAL A CA 1
ATOM 693 C C . VAL A 1 83 ? 9.131 -2.466 -1.917 1.00 26.08 107 VAL A C 1
ATOM 694 O O . VAL A 1 83 ? 9.053 -2.741 -3.115 1.00 24.51 107 VAL A O 1
ATOM 698 N N . GLU A 1 84 ? 8.327 -3.011 -0.997 1.00 22.22 108 GLU A N 1
ATOM 699 C CA . GLU A 1 84 ? 7.238 -3.898 -1.390 1.00 22.05 108 GLU A CA 1
ATOM 700 C C . GLU A 1 84 ? 5.942 -3.238 -1.017 1.00 25.03 108 GLU A C 1
ATOM 701 O O . GLU A 1 84 ? 5.718 -2.915 0.163 1.00 22.69 108 GLU A O 1
ATOM 707 N N . TYR A 1 85 ? 5.060 -3.109 -2.016 1.00 22.43 109 TYR A N 1
ATOM 708 C CA . TYR A 1 85 ? 3.743 -2.517 -1.855 1.00 23.33 109 TYR A CA 1
ATOM 709 C C . TYR A 1 85 ? 2.691 -3.616 -1.927 1.00 26.95 109 TYR A C 1
ATOM 710 O O . TYR A 1 85 ? 2.641 -4.351 -2.908 1.00 25.23 109 TYR A O 1
ATOM 719 N N . SER A 1 86 ? 1.856 -3.729 -0.886 1.00 24.32 110 SER A N 1
ATOM 720 C CA . SER A 1 86 ? 0.796 -4.733 -0.807 1.00 25.11 110 SER A CA 1
ATOM 721 C C . SER A 1 86 ? -0.562 -4.055 -0.638 1.00 30.02 110 SER A C 1
ATOM 722 O O . SER A 1 86 ? -0.659 -3.021 0.019 1.00 27.46 110 SER A O 1
ATOM 725 N N . VAL A 1 87 ? -1.600 -4.637 -1.228 1.00 27.75 111 VAL A N 1
ATOM 726 C CA . VAL A 1 87 ? -2.956 -4.091 -1.168 1.00 27.90 111 VAL A CA 1
ATOM 727 C C . VAL A 1 87 ? -3.765 -4.969 -0.220 1.00 33.18 111 VAL A C 1
ATOM 728 O O . VAL A 1 87 ? -3.684 -6.201 -0.306 1.00 32.27 111 VAL A O 1
ATOM 732 N N . TRP A 1 88 ? -4.548 -4.341 0.681 1.00 32.34 112 TRP A N 1
ATOM 733 C CA . TRP A 1 88 ? -5.408 -5.087 1.599 1.00 34.68 112 TRP A CA 1
ATOM 734 C C . TRP A 1 88 ? -6.534 -5.760 0.807 1.00 40.89 112 TRP A C 1
ATOM 735 O O . TRP A 1 88 ? -7.236 -5.093 0.028 1.00 39.45 112 TRP A O 1
ATOM 746 N N . ASN A 1 89 ? -6.680 -7.085 0.986 1.00 40.22 113 ASN A N 1
ATOM 747 C CA . ASN A 1 89 ? -7.742 -7.837 0.334 1.00 42.89 113 ASN A CA 1
ATOM 748 C C . ASN A 1 89 ? -8.858 -8.092 1.392 1.00 50.01 113 ASN A C 1
ATOM 749 O O . ASN A 1 89 ? -8.733 -9.004 2.215 1.00 48.79 113 ASN A O 1
ATOM 754 N N . LYS A 1 90 ? -9.896 -7.223 1.394 1.00 49.81 114 LYS A N 1
ATOM 755 C CA . LYS A 1 90 ? -11.024 -7.228 2.350 1.00 53.02 114 LYS A CA 1
ATOM 756 C C . LYS A 1 90 ? -11.683 -8.594 2.530 1.00 62.17 114 LYS A C 1
ATOM 757 O O . LYS A 1 90 ? -11.842 -9.048 3.667 1.00 63.36 114 LYS A O 1
ATOM 759 N N . GLU A 1 91 ? -12.021 -9.258 1.408 1.00 60.59 115 GLU A N 1
ATOM 760 C CA . GLU A 1 91 ? -12.657 -10.579 1.366 1.00 62.91 115 GLU A CA 1
ATOM 761 C C . GLU A 1 91 ? -11.662 -11.758 1.470 1.00 67.55 115 GLU A C 1
ATOM 762 O O . GLU A 1 91 ? -11.926 -12.838 0.934 1.00 69.23 115 GLU A O 1
ATOM 768 N N . LYS A 1 92 ? -10.530 -11.550 2.182 1.00 62.10 116 LYS A N 1
ATOM 769 C CA . LYS A 1 92 ? -9.466 -12.537 2.398 1.00 60.98 116 LYS A CA 1
ATOM 770 C C . LYS A 1 92 ? -8.816 -12.299 3.771 1.00 62.77 116 LYS A C 1
ATOM 771 O O . LYS A 1 92 ? -8.230 -13.217 4.356 1.00 62.69 116 LYS A O 1
ATOM 777 N N . GLY A 1 93 ? -8.916 -11.057 4.254 1.00 56.93 117 GLY A N 1
ATOM 778 C CA . GLY A 1 93 ? -8.356 -10.624 5.527 1.00 54.82 117 GLY A CA 1
ATOM 779 C C . GLY A 1 93 ? -6.848 -10.643 5.559 1.00 56.06 117 GLY A C 1
ATOM 780 O O . GLY A 1 93 ? -6.251 -10.836 6.622 1.00 55.83 117 GLY A O 1
ATOM 781 N N . SER A 1 94 ? -6.216 -10.415 4.392 1.00 49.93 118 SER A N 1
ATOM 782 C CA . SER A 1 94 ? -4.764 -10.400 4.270 1.00 47.52 118 SER A CA 1
ATOM 783 C C . SER A 1 94 ? -4.310 -9.424 3.184 1.00 45.51 118 SER A C 1
ATOM 784 O O . SER A 1 94 ? -5.115 -8.969 2.364 1.00 44.41 118 SER A O 1
ATOM 787 N N . PHE A 1 95 ? -3.013 -9.117 3.184 1.00 39.29 119 PHE A N 1
ATOM 788 C CA . PHE A 1 95 ? -2.383 -8.221 2.217 1.00 36.23 119 PHE A CA 1
ATOM 789 C C . PHE A 1 95 ? -1.850 -8.984 1.009 1.00 41.67 119 PHE A C 1
ATOM 790 O O . PHE A 1 95 ? -1.005 -9.868 1.174 1.00 43.98 119 PHE A O 1
ATOM 798 N N . ASP A 1 96 ? -2.276 -8.595 -0.207 1.00 36.32 120 ASP A N 1
ATOM 799 C CA . ASP A 1 96 ? -1.763 -9.170 -1.449 1.00 35.00 120 ASP A CA 1
ATOM 800 C C . ASP A 1 96 ? -0.568 -8.340 -1.961 1.00 35.20 120 ASP A C 1
ATOM 801 O O . ASP A 1 96 ? -0.712 -7.134 -2.175 1.00 31.76 120 ASP A O 1
ATOM 806 N N . LEU A 1 97 ? 0.593 -8.993 -2.195 1.00 31.33 121 LEU A N 1
ATOM 807 C CA . LEU A 1 97 ? 1.791 -8.344 -2.751 1.00 30.26 121 LEU A CA 1
ATOM 808 C C . LEU A 1 97 ? 1.410 -7.795 -4.131 1.00 31.81 121 LEU A C 1
ATOM 809 O O . LEU A 1 97 ? 0.758 -8.503 -4.879 1.00 33.51 121 LEU A O 1
ATOM 814 N N . SER A 1 98 ? 1.681 -6.507 -4.419 1.00 25.87 122 SER A N 1
ATOM 815 C CA . SER A 1 98 ? 1.252 -5.918 -5.688 1.00 26.01 122 SER A CA 1
ATOM 816 C C . SER A 1 98 ? 2.416 -5.371 -6.541 1.00 27.42 122 SER A C 1
ATOM 817 O O . SER A 1 98 ? 2.530 -5.707 -7.732 1.00 26.22 122 SER A O 1
ATOM 820 N N . LYS A 1 99 ? 3.245 -4.498 -5.946 1.00 23.21 123 LYS A N 1
ATOM 821 C CA . LYS A 1 99 ? 4.377 -3.865 -6.638 1.00 21.53 123 LYS A CA 1
ATOM 822 C C . LYS A 1 99 ? 5.656 -3.993 -5.829 1.00 24.53 123 LYS A C 1
ATOM 823 O O . LYS A 1 99 ? 5.618 -4.000 -4.594 1.00 24.39 123 LYS A O 1
ATOM 829 N N . LYS A 1 100 ? 6.793 -4.081 -6.523 1.00 21.02 124 LYS A N 1
ATOM 830 C CA . LYS A 1 100 ? 8.094 -4.129 -5.853 1.00 20.53 124 LYS A CA 1
ATOM 831 C C . LYS A 1 100 ? 9.054 -3.215 -6.568 1.00 24.79 124 LYS A C 1
ATOM 832 O O . LYS A 1 100 ? 9.091 -3.202 -7.810 1.00 23.92 124 LYS A O 1
ATOM 838 N N . TYR A 1 101 ? 9.819 -2.427 -5.798 1.00 22.23 125 TYR A N 1
ATOM 839 C CA . TYR A 1 101 ? 10.831 -1.537 -6.364 1.00 22.02 125 TYR A CA 1
ATOM 840 C C . TYR A 1 101 ? 12.159 -1.773 -5.725 1.00 25.31 125 TYR A C 1
ATOM 841 O O . TYR A 1 101 ? 12.222 -1.941 -4.500 1.00 24.94 125 TYR A O 1
ATOM 850 N N . ILE A 1 102 ? 13.225 -1.775 -6.553 1.00 20.94 126 ILE A N 1
ATOM 851 C CA A ILE A 1 102 ? 14.598 -1.930 -6.063 0.50 20.11 126 ILE A CA 1
ATOM 852 C CA B ILE A 1 102 ? 14.604 -1.945 -6.088 0.50 20.83 126 ILE A CA 1
ATOM 853 C C . ILE A 1 102 ? 15.427 -0.731 -6.543 1.00 24.21 126 ILE A C 1
ATOM 854 O O . ILE A 1 102 ? 15.419 -0.412 -7.739 1.00 21.49 126 ILE A O 1
ATOM 863 N N . TYR A 1 103 ? 16.150 -0.079 -5.603 1.00 20.73 127 TYR A N 1
ATOM 864 C CA . TYR A 1 103 ? 17.022 1.059 -5.923 1.00 21.04 127 TYR A CA 1
ATOM 865 C C . TYR A 1 103 ? 18.426 0.708 -5.470 1.00 27.57 127 TYR A C 1
ATOM 866 O O . TYR A 1 103 ? 18.650 0.427 -4.295 1.00 27.50 127 TYR A O 1
ATOM 875 N N . ILE A 1 104 ? 19.366 0.701 -6.411 1.00 23.43 128 ILE A N 1
ATOM 876 C CA . ILE A 1 104 ? 20.757 0.417 -6.133 1.00 24.49 128 ILE A CA 1
ATOM 877 C C . ILE A 1 104 ? 21.559 1.698 -6.297 1.00 26.94 128 ILE A C 1
ATOM 878 O O . ILE A 1 104 ? 21.519 2.310 -7.364 1.00 26.32 128 ILE A O 1
ATOM 883 N N . THR A 1 105 ? 22.315 2.086 -5.248 1.00 23.50 129 THR A N 1
ATOM 884 C CA . THR A 1 105 ? 23.210 3.244 -5.348 1.00 24.24 129 THR A CA 1
ATOM 885 C C . THR A 1 105 ? 24.659 2.779 -5.250 1.00 28.95 129 THR A C 1
ATOM 886 O O . THR A 1 105 ? 24.920 1.609 -4.948 1.00 27.81 129 THR A O 1
ATOM 890 N N . ASP A 1 106 ? 25.605 3.695 -5.479 1.00 26.51 130 ASP A N 1
ATOM 891 C CA . ASP A 1 106 ? 27.017 3.408 -5.237 1.00 27.73 130 ASP A CA 1
ATOM 892 C C . ASP A 1 106 ? 27.287 3.852 -3.781 1.00 30.69 130 ASP A C 1
ATOM 893 O O . ASP A 1 106 ? 26.353 4.227 -3.066 1.00 27.70 130 ASP A O 1
ATOM 898 N N . ASN A 1 107 ? 28.544 3.832 -3.354 1.00 29.49 131 ASN A N 1
ATOM 899 C CA . ASN A 1 107 ? 28.938 4.215 -2.001 1.00 30.58 131 ASN A CA 1
ATOM 900 C C . ASN A 1 107 ? 28.771 5.721 -1.712 1.00 34.45 131 ASN A C 1
ATOM 901 O O . ASN A 1 107 ? 28.901 6.117 -0.562 1.00 34.80 131 ASN A O 1
ATOM 906 N N . ASN A 1 108 ? 28.535 6.560 -2.749 1.00 30.30 132 ASN A N 1
ATOM 907 C CA . ASN A 1 108 ? 28.340 8.016 -2.585 1.00 29.83 132 ASN A CA 1
ATOM 908 C C . ASN A 1 108 ? 26.874 8.411 -2.646 1.00 29.16 132 ASN A C 1
ATOM 909 O O . ASN A 1 108 ? 26.555 9.602 -2.645 1.00 28.28 132 ASN A O 1
ATOM 914 N N . ASN A 1 109 ? 25.975 7.419 -2.669 1.00 24.57 133 ASN A N 1
ATOM 915 C CA . ASN A 1 109 ? 24.523 7.629 -2.747 1.00 24.51 133 ASN A CA 1
ATOM 916 C C . ASN A 1 109 ? 24.057 8.112 -4.122 1.00 26.27 133 ASN A C 1
ATOM 917 O O . ASN A 1 109 ? 22.993 8.728 -4.240 1.00 25.76 133 ASN A O 1
ATOM 922 N N . GLN A 1 110 ? 24.871 7.868 -5.157 1.00 23.62 134 GLN A N 1
ATOM 923 C CA . GLN A 1 110 ? 24.459 8.167 -6.528 1.00 23.63 134 GLN A CA 1
ATOM 924 C C . GLN A 1 110 ? 23.640 6.939 -7.000 1.00 27.18 134 GLN A C 1
ATOM 925 O O . GLN A 1 110 ? 24.111 5.812 -6.859 1.00 26.70 134 GLN A O 1
ATOM 931 N N . LEU A 1 111 ? 22.429 7.140 -7.559 1.00 24.16 135 LEU A N 1
ATOM 932 C CA . LEU A 1 111 ? 21.659 6.016 -8.062 1.00 23.26 135 LEU A CA 1
ATOM 933 C C . LEU A 1 111 ? 22.393 5.356 -9.236 1.00 28.75 135 LEU A C 1
ATOM 934 O O . LEU A 1 111 ? 22.819 6.061 -10.144 1.00 29.13 135 LEU A O 1
ATOM 939 N N . ILE A 1 112 ? 22.551 4.014 -9.201 1.00 25.97 136 ILE A N 1
ATOM 940 C CA . ILE A 1 112 ? 23.160 3.252 -10.297 1.00 26.30 136 ILE A CA 1
ATOM 941 C C . ILE A 1 112 ? 22.026 2.723 -11.164 1.00 29.76 136 ILE A C 1
ATOM 942 O O . ILE A 1 112 ? 22.066 2.896 -12.386 1.00 30.06 136 ILE A O 1
ATOM 947 N N . ALA A 1 113 ? 21.053 2.007 -10.533 1.00 26.32 137 ALA A N 1
ATOM 948 C CA . ALA A 1 113 ? 19.937 1.365 -11.237 1.00 25.71 137 ALA A CA 1
ATOM 949 C C . ALA A 1 113 ? 18.666 1.305 -10.435 1.00 29.26 137 ALA A C 1
ATOM 950 O O . ALA A 1 113 ? 18.681 1.220 -9.202 1.00 27.59 137 ALA A O 1
ATOM 952 N N . GLN A 1 114 ? 17.543 1.319 -11.148 1.00 26.48 138 GLN A N 1
ATOM 953 C CA . GLN A 1 114 ? 16.237 1.180 -10.516 1.00 25.03 138 GLN A CA 1
ATOM 954 C C . GLN A 1 114 ? 15.446 0.139 -11.268 1.00 26.68 138 GLN A C 1
ATOM 955 O O . GLN A 1 114 ? 15.576 0.031 -12.485 1.00 27.50 138 GLN A O 1
ATOM 961 N N . TYR A 1 115 ? 14.681 -0.662 -10.529 1.00 22.95 139 TYR A N 1
ATOM 962 C CA . TYR A 1 115 ? 13.872 -1.756 -11.025 1.00 22.74 139 TYR A CA 1
ATOM 963 C C . TYR A 1 115 ? 12.472 -1.648 -10.441 1.00 26.08 139 TYR A C 1
ATOM 964 O O . TYR A 1 115 ? 12.320 -1.306 -9.254 1.00 25.92 139 TYR A O 1
ATOM 973 N N . ALA A 1 116 ? 11.457 -1.991 -11.246 1.00 22.10 140 ALA A N 1
ATOM 974 C CA . ALA A 1 116 ? 10.039 -2.011 -10.794 1.00 22.28 140 ALA A CA 1
ATOM 975 C C . ALA A 1 116 ? 9.437 -3.314 -11.277 1.00 25.47 140 ALA A C 1
ATOM 976 O O . ALA A 1 116 ? 9.752 -3.762 -12.389 1.00 25.88 140 ALA A O 1
ATOM 978 N N . TYR A 1 117 ? 8.602 -3.918 -10.445 1.00 20.48 141 TYR A N 1
ATOM 979 C CA . TYR A 1 117 ? 7.954 -5.196 -10.710 1.00 20.44 141 TYR A CA 1
ATOM 980 C C . TYR A 1 117 ? 6.511 -5.099 -10.331 1.00 25.55 141 TYR A C 1
ATOM 981 O O . TYR A 1 117 ? 6.161 -4.395 -9.382 1.00 23.91 141 TYR A O 1
ATOM 990 N N . LYS A 1 118 ? 5.701 -5.942 -10.964 1.00 23.23 142 LYS A N 1
ATOM 991 C CA . LYS A 1 118 ? 4.297 -6.073 -10.653 1.00 23.31 142 LYS A CA 1
ATOM 992 C C . LYS A 1 118 ? 4.071 -7.559 -10.388 1.00 27.65 142 LYS A C 1
ATOM 993 O O . LYS A 1 118 ? 4.631 -8.403 -11.089 1.00 27.97 142 LYS A O 1
ATOM 1007 N N . ASN A 1 120 ? 2.408 -11.119 -10.553 1.00 34.56 144 ASN A N 1
ATOM 1008 C CA . ASN A 1 120 ? 1.539 -11.909 -11.408 1.00 36.88 144 ASN A CA 1
ATOM 1009 C C . ASN A 1 120 ? 0.759 -12.766 -10.405 1.00 44.97 144 ASN A C 1
ATOM 1010 O O . ASN A 1 120 ? 1.350 -13.653 -9.784 1.00 43.66 144 ASN A O 1
ATOM 1015 N N . SER A 1 121 ? -0.540 -12.462 -10.199 1.00 46.33 145 SER A N 1
ATOM 1016 C CA . SER A 1 121 ? -1.393 -13.179 -9.236 1.00 49.06 145 SER A CA 1
ATOM 1017 C C . SER A 1 121 ? -1.684 -14.645 -9.602 1.00 58.78 145 SER A C 1
ATOM 1018 O O . SER A 1 121 ? -1.943 -15.448 -8.701 1.00 61.04 145 SER A O 1
ATOM 1021 N N . ARG A 1 122 ? -1.611 -14.996 -10.902 1.00 56.48 146 ARG A N 1
ATOM 1022 C CA . ARG A 1 122 ? -1.820 -16.365 -11.382 1.00 58.15 146 ARG A CA 1
ATOM 1023 C C . ARG A 1 122 ? -0.616 -17.286 -11.090 1.00 61.59 146 ARG A C 1
ATOM 1024 O O . ARG A 1 122 ? -0.821 -18.441 -10.720 1.00 62.51 146 ARG A O 1
ATOM 1026 N N . THR A 1 123 ? 0.630 -16.777 -11.244 1.00 56.00 147 THR A N 1
ATOM 1027 C CA . THR A 1 123 ? 1.861 -17.563 -11.044 1.00 54.69 147 THR A CA 1
ATOM 1028 C C . THR A 1 123 ? 2.615 -17.305 -9.737 1.00 56.67 147 THR A C 1
ATOM 1029 O O . THR A 1 123 ? 3.534 -18.073 -9.429 1.00 57.59 147 THR A O 1
ATOM 1033 N N . ASN A 1 124 ? 2.234 -16.224 -8.986 1.00 49.99 148 ASN A N 1
ATOM 1034 C CA A ASN A 1 124 ? 2.860 -15.809 -7.722 0.50 48.22 148 ASN A CA 1
ATOM 1035 C CA B ASN A 1 124 ? 2.861 -15.778 -7.734 0.50 48.16 148 ASN A CA 1
ATOM 1036 C C . ASN A 1 124 ? 4.342 -15.405 -7.926 1.00 49.28 148 ASN A C 1
ATOM 1037 O O . ASN A 1 124 ? 5.173 -15.567 -7.025 1.00 48.98 148 ASN A O 1
ATOM 1046 N N . GLN A 1 125 ? 4.660 -14.869 -9.121 1.00 42.20 149 GLN A N 1
ATOM 1047 C CA A GLN A 1 125 ? 6.009 -14.436 -9.477 0.50 40.16 149 GLN A CA 1
ATOM 1048 C CA B GLN A 1 125 ? 6.011 -14.439 -9.478 0.50 40.16 149 GLN A CA 1
ATOM 1049 C C . GLN A 1 125 ? 5.990 -12.988 -9.925 1.00 40.06 149 GLN A C 1
ATOM 1050 O O . GLN A 1 125 ? 5.019 -12.552 -10.543 1.00 38.10 149 GLN A O 1
ATOM 1061 N N . TRP A 1 126 ? 7.058 -12.243 -9.608 1.00 33.95 150 TRP A N 1
ATOM 1062 C CA . TRP A 1 126 ? 7.207 -10.834 -9.977 1.00 31.39 150 TRP A CA 1
ATOM 1063 C C . TRP A 1 126 ? 7.493 -10.711 -11.463 1.00 35.60 150 TRP A C 1
ATOM 1064 O O . TRP A 1 126 ? 8.285 -11.487 -12.004 1.00 38.25 150 TRP A O 1
ATOM 1075 N N . ILE A 1 127 ? 6.850 -9.742 -12.120 1.00 28.71 151 ILE A N 1
ATOM 1076 C CA . ILE A 1 127 ? 7.039 -9.447 -13.537 1.00 27.68 151 ILE A CA 1
ATOM 1077 C C . ILE A 1 127 ? 7.860 -8.184 -13.598 1.00 26.48 151 ILE A C 1
ATOM 1078 O O . ILE A 1 127 ? 7.451 -7.189 -13.026 1.00 22.43 151 ILE A O 1
ATOM 1083 N N . LEU A 1 128 ? 8.963 -8.176 -14.360 1.00 25.22 152 LEU A N 1
ATOM 1084 C CA . LEU A 1 128 ? 9.748 -6.963 -14.485 1.00 24.11 152 LEU A CA 1
ATOM 1085 C C . LEU A 1 128 ? 8.999 -5.947 -15.363 1.00 28.38 152 LEU A C 1
ATOM 1086 O O . LEU A 1 128 ? 8.605 -6.280 -16.463 1.00 28.57 152 LEU A O 1
ATOM 1091 N N . GLU A 1 129 ? 8.857 -4.701 -14.876 1.00 26.26 153 GLU A N 1
ATOM 1092 C CA . GLU A 1 129 ? 8.157 -3.626 -15.589 1.00 26.83 153 GLU A CA 1
ATOM 1093 C C . GLU A 1 129 ? 9.115 -2.538 -16.020 1.00 30.70 153 GLU A C 1
ATOM 1094 O O . GLU A 1 129 ? 8.884 -1.885 -17.034 1.00 30.16 153 GLU A O 1
ATOM 1100 N N . LYS A 1 130 ? 10.171 -2.315 -15.229 1.00 26.85 154 LYS A N 1
ATOM 1101 C CA . LYS A 1 130 ? 11.160 -1.295 -15.512 1.00 27.29 154 LYS A CA 1
ATOM 1102 C C . LYS A 1 130 ? 12.518 -1.678 -14.951 1.00 29.40 154 LYS A C 1
ATOM 1103 O O . LYS A 1 130 ? 12.589 -2.280 -13.885 1.00 28.25 154 LYS A O 1
ATOM 1109 N N . ASP A 1 131 ? 13.585 -1.418 -15.730 1.00 24.69 155 ASP A N 1
ATOM 1110 C CA . ASP A 1 131 ? 14.988 -1.594 -15.327 1.00 24.17 155 ASP A CA 1
ATOM 1111 C C . ASP A 1 131 ? 15.802 -0.561 -16.071 1.00 31.50 155 ASP A C 1
ATOM 1112 O O . ASP A 1 131 ? 15.870 -0.608 -17.307 1.00 32.20 155 ASP A O 1
ATOM 1117 N N . ALA A 1 132 ? 16.413 0.388 -15.353 1.00 27.24 156 ALA A N 1
ATOM 1118 C CA . ALA A 1 132 ? 17.193 1.410 -16.052 1.00 28.17 156 ALA A CA 1
ATOM 1119 C C . ALA A 1 132 ? 18.372 1.870 -15.238 1.00 32.65 156 ALA A C 1
ATOM 1120 O O . ALA A 1 132 ? 18.272 2.043 -14.013 1.00 29.39 156 ALA A O 1
ATOM 1122 N N . LEU A 1 133 ? 19.497 2.052 -15.925 1.00 29.98 157 LEU A N 1
ATOM 1123 C CA . LEU A 1 133 ? 20.705 2.607 -15.347 1.00 31.37 157 LEU A CA 1
ATOM 1124 C C . LEU A 1 133 ? 20.575 4.122 -15.488 1.00 37.67 157 LEU A C 1
ATOM 1125 O O . LEU A 1 133 ? 19.878 4.603 -16.388 1.00 38.22 157 LEU A O 1
ATOM 1130 N N . THR A 1 134 ? 21.225 4.874 -14.603 1.00 33.59 158 THR A N 1
ATOM 1131 C CA . THR A 1 134 ? 21.239 6.331 -14.715 1.00 33.38 158 THR A CA 1
ATOM 1132 C C . THR A 1 134 ? 22.290 6.718 -15.783 1.00 38.63 158 THR A C 1
ATOM 1133 O O . THR A 1 134 ? 23.252 5.944 -15.982 1.00 37.52 158 THR A O 1
ATOM 1137 N N . PRO A 1 135 ? 22.173 7.916 -16.424 1.00 36.84 159 PRO A N 1
ATOM 1138 C CA . PRO A 1 135 ? 23.180 8.311 -17.441 1.00 38.34 159 PRO A CA 1
ATOM 1139 C C . PRO A 1 135 ? 24.650 8.212 -17.001 1.00 43.38 159 PRO A C 1
ATOM 1140 O O . PRO A 1 135 ? 25.443 7.669 -17.759 1.00 44.77 159 PRO A O 1
ATOM 1144 N N . ILE A 1 136 ? 25.011 8.666 -15.772 1.00 38.71 160 ILE A N 1
ATOM 1145 C CA . ILE A 1 136 ? 26.402 8.605 -15.258 1.00 39.48 160 ILE A CA 1
ATOM 1146 C C . ILE A 1 136 ? 26.949 7.152 -15.189 1.00 47.22 160 ILE A C 1
ATOM 1147 O O . ILE A 1 136 ? 28.149 6.932 -15.344 1.00 47.25 160 ILE A O 1
ATOM 1152 N N . TYR A 1 137 ? 26.067 6.182 -14.916 1.00 45.92 161 TYR A N 1
ATOM 1153 C CA . TYR A 1 137 ? 26.419 4.767 -14.820 1.00 46.60 161 TYR A CA 1
ATOM 1154 C C . TYR A 1 137 ? 26.185 3.979 -16.115 1.00 57.15 161 TYR A C 1
AT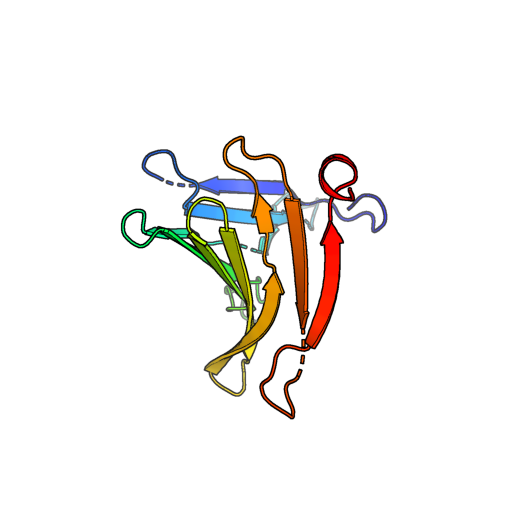OM 1155 O O . TYR A 1 137 ? 26.803 2.933 -16.280 1.00 59.59 161 TYR A O 1
ATOM 1164 N N . GLU A 1 138 ? 25.320 4.491 -17.029 1.00 56.39 162 GLU A N 1
ATOM 1165 C CA . GLU A 1 138 ? 24.916 3.936 -18.341 1.00 57.61 162 GLU A CA 1
ATOM 1166 C C . GLU A 1 138 ? 26.065 3.333 -19.156 1.00 65.82 162 GLU A C 1
ATOM 1167 O O . GLU A 1 138 ? 25.808 2.514 -20.045 1.00 67.39 162 GLU A O 1
ATOM 1173 N N . ASN A 1 139 ? 27.323 3.736 -18.834 1.00 63.49 163 ASN A N 1
ATOM 1174 C CA . ASN A 1 139 ? 28.594 3.309 -19.426 1.00 100.14 163 ASN A CA 1
ATOM 1175 C C . ASN A 1 139 ? 28.775 1.790 -19.339 1.00 131.36 163 ASN A C 1
ATOM 1176 O O . ASN A 1 139 ? 29.617 1.223 -20.035 1.00 96.91 163 ASN A O 1
#